Protein AF-H3DQY7-F1 (afdb_monomer_lite)

Secondary structure (DSSP, 8-state):
--SHHHHHTS---TT-TTTSB---TTSPBPHHHHTT----TT--SB-HHHHB--THHHHHHHHGGGHHHHT--TT--HHHHHHHHHHHHHHHHGGGTTTS-HHHHHHHHHHHHHHHTTPPSS-----SPPS--PPPGGGGG--------------------------

Structure (mmCIF, N/CA/C/O backbone):
data_AF-H3DQY7-F1
#
_entry.id   AF-H3DQY7-F1
#
loop_
_atom_site.group_PDB
_atom_site.id
_atom_site.type_symbol
_atom_site.label_atom_id
_atom_site.label_alt_id
_atom_site.label_comp_id
_atom_site.label_asym_id
_atom_site.label_entity_id
_atom_site.label_seq_id
_atom_site.pdbx_PDB_ins_code
_atom_site.Cartn_x
_atom_site.Cartn_y
_atom_site.Cartn_z
_atom_site.occupancy
_atom_site.B_iso_or_equiv
_atom_site.auth_seq_id
_atom_site.auth_comp_id
_atom_site.auth_asym_id
_atom_site.auth_atom_id
_atom_site.pdbx_PDB_model_num
ATOM 1 N N . ARG A 1 1 ? -8.065 -6.865 2.038 1.00 87.88 1 ARG A N 1
ATOM 2 C CA . ARG A 1 1 ? -7.042 -6.928 3.115 1.00 87.88 1 ARG A CA 1
ATOM 3 C C . ARG A 1 1 ? -7.453 -6.410 4.507 1.00 87.88 1 ARG A C 1
ATOM 5 O O . ARG A 1 1 ? -6.813 -6.807 5.466 1.00 87.88 1 ARG A O 1
ATOM 12 N N . PHE A 1 2 ? -8.460 -5.533 4.658 1.00 88.94 2 PHE A N 1
ATOM 13 C CA . PHE A 1 2 ? -8.821 -4.960 5.977 1.00 88.94 2 PHE A CA 1
ATOM 14 C C . PHE A 1 2 ? -9.804 -5.805 6.806 1.00 88.94 2 PHE A C 1
ATOM 16 O O . PHE A 1 2 ? -9.977 -5.539 7.993 1.00 88.94 2 PHE A O 1
ATOM 23 N N . SER A 1 3 ? -10.440 -6.819 6.208 1.00 88.44 3 SER A N 1
ATOM 24 C CA . SER A 1 3 ? -11.226 -7.801 6.963 1.00 88.44 3 SER A CA 1
ATOM 25 C C . SER A 1 3 ? -10.305 -8.652 7.849 1.00 88.44 3 SER A C 1
ATOM 27 O O . SER A 1 3 ? -9.246 -9.074 7.372 1.00 88.44 3 SER A O 1
ATOM 29 N N . PRO A 1 4 ? -10.707 -8.975 9.093 1.00 86.25 4 PRO A N 1
ATOM 30 C CA . PRO A 1 4 ? -9.968 -9.897 9.955 1.00 86.25 4 PRO A CA 1
ATOM 31 C C . PRO A 1 4 ? -9.655 -11.243 9.283 1.00 86.25 4 PRO A C 1
ATOM 33 O O . PRO A 1 4 ? -8.537 -11.747 9.413 1.00 86.25 4 PRO A O 1
ATOM 36 N N . TYR A 1 5 ? -10.592 -11.776 8.489 1.00 89.31 5 TYR A N 1
ATOM 37 C CA . TYR A 1 5 ? -10.445 -13.072 7.819 1.00 89.31 5 TYR A CA 1
ATOM 38 C C . TYR A 1 5 ? -9.330 -13.115 6.781 1.00 89.31 5 TYR A C 1
ATOM 40 O O . TYR A 1 5 ? -8.768 -14.183 6.563 1.00 89.31 5 TYR A O 1
ATOM 48 N N . TYR A 1 6 ? -8.943 -11.969 6.215 1.00 88.88 6 TYR A N 1
ATOM 49 C CA . TYR A 1 6 ? -7.810 -11.901 5.293 1.00 88.88 6 TYR A CA 1
ATOM 50 C C . TYR A 1 6 ? -6.532 -12.474 5.924 1.00 88.88 6 TYR A C 1
ATOM 52 O O . TYR A 1 6 ? -5.782 -13.188 5.270 1.00 88.88 6 TYR A O 1
ATOM 60 N N . ARG A 1 7 ? -6.305 -12.209 7.216 1.00 89.81 7 ARG A N 1
ATOM 61 C CA . ARG A 1 7 ? -5.137 -12.733 7.936 1.00 89.81 7 ARG A CA 1
ATOM 62 C C . ARG A 1 7 ? -5.432 -14.019 8.689 1.00 89.81 7 ARG A C 1
ATOM 64 O O . ARG A 1 7 ? -4.570 -14.880 8.751 1.00 89.81 7 ARG A O 1
ATOM 71 N N . THR A 1 8 ? -6.602 -14.134 9.317 1.00 88.31 8 THR A N 1
ATOM 72 C CA . THR A 1 8 ? -6.867 -15.256 10.233 1.00 88.31 8 THR A CA 1
ATOM 73 C C . THR A 1 8 ? -7.348 -16.507 9.511 1.00 88.31 8 THR A C 1
ATOM 75 O O . THR A 1 8 ? -6.878 -17.597 9.820 1.00 88.31 8 THR A O 1
ATOM 78 N N . LYS A 1 9 ? -8.256 -16.359 8.541 1.00 89.44 9 LYS A N 1
ATOM 79 C CA . LYS A 1 9 ? -8.825 -17.479 7.784 1.00 89.44 9 LYS A CA 1
ATOM 80 C C . LYS A 1 9 ? -7.949 -17.829 6.586 1.00 89.44 9 LYS A C 1
ATOM 82 O O . LYS A 1 9 ? -7.516 -18.967 6.458 1.00 89.44 9 LYS A O 1
ATOM 87 N N . GLU A 1 10 ? -7.636 -16.829 5.767 1.00 89.56 10 GLU A N 1
ATOM 88 C CA . GLU A 1 10 ? -6.889 -17.015 4.515 1.00 89.56 10 GLU A CA 1
ATOM 89 C C . GLU A 1 10 ? -5.364 -17.028 4.722 1.00 89.56 10 GLU A C 1
ATOM 91 O O . GLU A 1 10 ? -4.617 -17.330 3.797 1.00 89.56 10 GLU A O 1
ATOM 96 N N . LYS A 1 11 ? -4.880 -16.695 5.931 1.00 89.94 11 LYS A N 1
ATOM 97 C CA . LYS A 1 11 ? -3.445 -16.646 6.282 1.00 89.94 11 LYS A CA 1
ATOM 98 C C . LYS A 1 11 ? -2.611 -15.755 5.347 1.00 89.94 11 LYS A C 1
ATOM 100 O O . LYS A 1 11 ? -1.412 -15.966 5.183 1.00 89.94 11 LYS A O 1
ATOM 105 N N . LEU A 1 12 ? -3.229 -14.730 4.751 1.00 90.19 12 LEU A N 1
ATOM 106 C CA . LEU A 1 12 ? -2.563 -13.833 3.810 1.00 90.19 12 LEU A CA 1
ATOM 107 C C . LEU A 1 12 ? -1.811 -12.714 4.534 1.00 90.19 12 LEU A C 1
ATOM 109 O O . LEU A 1 12 ? -2.284 -12.132 5.515 1.00 90.19 12 LEU A O 1
ATOM 113 N N . SER A 1 13 ? -0.648 -12.354 3.990 1.00 89.88 13 SER A N 1
ATOM 114 C CA . SER A 1 13 ? 0.152 -11.239 4.496 1.00 89.88 13 SER A CA 1
ATOM 115 C C . SER A 1 13 ? -0.413 -9.885 4.056 1.00 89.88 13 SER A C 1
ATOM 117 O O . SER A 1 13 ? -0.834 -9.696 2.908 1.00 89.88 13 SER A O 1
ATOM 119 N N . LEU A 1 14 ? -0.366 -8.897 4.958 1.00 89.69 14 LEU A N 1
ATOM 120 C CA . LEU A 1 14 ? -0.656 -7.492 4.633 1.00 89.69 14 LEU A CA 1
ATOM 121 C C . LEU A 1 14 ? 0.398 -6.880 3.704 1.00 89.69 14 LEU A C 1
ATOM 123 O O . LEU A 1 14 ? 0.129 -5.866 3.065 1.00 89.69 14 LEU A O 1
ATOM 127 N N . ARG A 1 15 ? 1.568 -7.513 3.593 1.00 88.75 15 ARG A N 1
ATOM 128 C CA . ARG A 1 15 ? 2.649 -7.136 2.676 1.00 88.75 15 ARG A CA 1
ATOM 129 C C . ARG A 1 15 ? 2.498 -7.736 1.283 1.00 88.75 15 ARG A C 1
ATOM 131 O O . ARG A 1 15 ? 3.344 -7.490 0.436 1.00 88.75 15 ARG A O 1
ATOM 138 N N . SER A 1 16 ? 1.461 -8.542 1.051 1.00 86.50 16 SER A N 1
ATOM 139 C CA . SER A 1 16 ? 1.247 -9.178 -0.246 1.00 86.50 16 SER A CA 1
ATOM 140 C C . SER A 1 16 ? 1.216 -8.136 -1.366 1.00 86.50 16 SER A C 1
ATOM 142 O O . SER A 1 16 ? 0.442 -7.172 -1.316 1.00 86.50 16 SER A O 1
ATOM 144 N N . VAL A 1 17 ? 2.016 -8.391 -2.402 1.00 83.81 17 VAL A N 1
ATOM 145 C CA . VAL A 1 17 ? 2.095 -7.577 -3.620 1.00 83.81 17 VAL A CA 1
ATOM 146 C C . VAL A 1 17 ? 0.751 -7.463 -4.340 1.00 83.81 17 VAL A C 1
ATOM 148 O O . VAL A 1 17 ? 0.549 -6.518 -5.088 1.00 83.81 17 VAL A O 1
ATOM 151 N N . SER A 1 18 ? -0.222 -8.339 -4.069 1.00 83.38 18 SER A N 1
ATOM 152 C CA . SER A 1 18 ? -1.573 -8.217 -4.634 1.00 83.38 18 SER A CA 1
ATOM 153 C C . SER A 1 18 ? -2.307 -6.952 -4.172 1.00 83.38 18 SER A C 1
ATOM 155 O O . SER A 1 18 ? -3.185 -6.463 -4.874 1.00 83.38 18 SER A O 1
ATOM 157 N N . HIS A 1 19 ? -1.972 -6.413 -2.994 1.00 81.75 19 HIS A N 1
ATOM 158 C CA . HIS A 1 19 ? -2.632 -5.221 -2.445 1.00 81.75 19 HIS A CA 1
ATOM 159 C C . HIS A 1 19 ? -1.670 -4.071 -2.134 1.00 81.75 19 HIS A C 1
ATOM 161 O O . HIS A 1 19 ? -2.081 -2.906 -2.182 1.00 81.75 19 HIS A O 1
ATOM 167 N N . SER A 1 20 ? -0.433 -4.414 -1.782 1.00 85.44 20 SER A N 1
ATOM 168 C CA . SER A 1 20 ? 0.608 -3.505 -1.312 1.00 85.44 20 SER A CA 1
ATOM 169 C C . SER A 1 20 ? 1.697 -3.420 -2.378 1.00 85.44 20 SER A C 1
ATOM 171 O O . SER A 1 20 ? 2.763 -4.022 -2.252 1.00 85.44 20 SER A O 1
ATOM 173 N N . ASN A 1 21 ? 1.380 -2.716 -3.462 1.00 88.19 21 ASN A N 1
ATOM 174 C CA . ASN A 1 21 ? 2.283 -2.468 -4.576 1.00 88.19 21 ASN A CA 1
ATOM 175 C C . ASN A 1 21 ? 2.160 -1.021 -5.074 1.00 88.19 21 ASN A C 1
ATOM 177 O O . ASN A 1 21 ? 1.150 -0.354 -4.835 1.00 88.19 21 ASN A O 1
ATOM 181 N N . THR A 1 22 ? 3.184 -0.578 -5.791 1.00 88.38 22 THR A N 1
ATOM 182 C CA . THR A 1 22 ? 3.249 0.707 -6.500 1.00 88.38 22 THR A CA 1
ATOM 183 C C . THR A 1 22 ? 3.225 0.508 -8.020 1.00 88.38 22 THR A C 1
ATOM 185 O O . THR A 1 22 ? 3.797 1.310 -8.752 1.00 88.38 22 THR A O 1
ATOM 188 N N . VAL A 1 23 ? 2.582 -0.569 -8.501 1.00 88.81 23 VAL A N 1
ATOM 189 C CA . VAL A 1 23 ? 2.475 -0.873 -9.936 1.00 88.81 23 VAL A CA 1
ATOM 190 C C . VAL A 1 23 ? 1.750 0.261 -10.646 1.00 88.81 23 VAL A C 1
ATOM 192 O O . VAL A 1 23 ? 0.615 0.610 -10.306 1.00 88.81 23 VAL A O 1
ATOM 195 N N . ASP A 1 24 ? 2.410 0.791 -11.665 1.00 87.31 24 ASP A N 1
ATOM 196 C CA . ASP A 1 24 ? 1.849 1.736 -12.607 1.00 87.31 24 ASP A CA 1
ATOM 197 C C . ASP A 1 24 ? 1.186 0.980 -13.764 1.00 87.31 24 ASP A C 1
ATOM 199 O O . ASP A 1 24 ? 1.872 0.250 -14.487 1.00 87.31 24 ASP A O 1
ATOM 203 N N . PRO A 1 25 ? -0.139 1.118 -13.952 1.00 87.12 25 PRO A N 1
ATOM 204 C CA . PRO A 1 25 ? -0.837 0.468 -15.054 1.00 87.12 25 PRO A CA 1
ATOM 205 C C . PRO A 1 25 ? -0.453 1.033 -16.428 1.00 87.12 25 PRO A C 1
ATOM 207 O O . PRO A 1 25 ? -0.694 0.368 -17.430 1.00 87.12 25 PRO A O 1
ATOM 210 N N . MET A 1 26 ? 0.136 2.231 -16.487 1.00 88.00 26 MET A N 1
ATOM 211 C CA . MET A 1 26 ? 0.536 2.879 -17.738 1.00 88.00 26 MET A CA 1
ATOM 212 C C . MET A 1 26 ? 1.946 2.485 -18.185 1.00 88.00 26 MET A C 1
ATOM 214 O O . MET A 1 26 ? 2.362 2.834 -19.288 1.00 88.00 26 MET A O 1
ATOM 218 N N . LYS A 1 27 ? 2.689 1.742 -17.355 1.00 88.44 27 LYS A N 1
ATOM 219 C CA . LYS A 1 27 ? 4.075 1.356 -17.618 1.00 88.44 27 LYS A CA 1
ATOM 220 C C . LYS A 1 27 ? 4.198 -0.159 -17.766 1.00 88.44 27 LYS A C 1
ATOM 222 O O . LYS A 1 27 ? 3.811 -0.917 -16.879 1.00 88.44 27 LYS A O 1
ATOM 227 N N . CYS A 1 28 ? 4.788 -0.617 -18.871 1.00 92.19 28 CYS A N 1
ATOM 228 C CA . CYS A 1 28 ? 5.028 -2.047 -19.069 1.00 92.19 28 CYS A CA 1
ATOM 229 C C . CYS A 1 28 ? 6.155 -2.559 -18.160 1.00 92.19 28 CYS A C 1
ATOM 231 O O . CYS A 1 28 ? 7.111 -1.839 -17.849 1.00 92.19 28 CYS A O 1
ATOM 233 N N . PHE A 1 29 ? 6.061 -3.832 -17.777 1.00 93.06 29 PHE A N 1
ATOM 234 C CA . PHE A 1 29 ? 7.123 -4.513 -17.045 1.00 93.06 29 PHE A CA 1
ATOM 235 C C . PHE A 1 29 ? 8.321 -4.829 -17.941 1.00 93.06 29 PHE A C 1
ATOM 237 O O . PHE A 1 29 ? 8.164 -5.199 -19.105 1.00 93.06 29 PHE A O 1
ATOM 244 N N . CYS A 1 30 ? 9.524 -4.736 -17.376 1.00 94.69 30 CYS A N 1
ATOM 245 C CA . CYS A 1 30 ? 10.738 -5.184 -18.041 1.00 94.69 30 CYS A CA 1
ATOM 246 C C . CYS A 1 30 ? 10.699 -6.704 -18.191 1.00 94.69 30 CYS A C 1
ATOM 248 O O . CYS A 1 30 ? 10.718 -7.434 -17.200 1.00 94.69 30 CYS A O 1
ATOM 250 N N . ARG A 1 31 ? 10.712 -7.201 -19.429 1.00 95.44 31 ARG A N 1
ATOM 251 C CA . ARG A 1 31 ? 10.746 -8.646 -19.696 1.00 95.44 31 ARG A CA 1
ATOM 252 C C . ARG A 1 31 ? 11.936 -9.341 -19.027 1.00 95.44 31 ARG A C 1
ATOM 254 O O . ARG A 1 31 ? 11.782 -10.463 -18.563 1.00 95.44 31 ARG A O 1
ATOM 261 N N . PHE A 1 32 ? 13.097 -8.687 -18.986 1.00 95.38 32 PHE A N 1
ATOM 262 C CA . PHE A 1 32 ? 14.308 -9.256 -18.395 1.00 95.38 32 PHE A CA 1
ATOM 263 C C . PHE A 1 32 ? 14.258 -9.281 -16.865 1.00 95.38 32 PHE A C 1
ATOM 265 O O . PHE A 1 32 ? 14.812 -10.187 -16.256 1.00 95.38 32 PHE A O 1
ATOM 272 N N . ASP A 1 33 ? 13.578 -8.327 -16.227 1.00 93.69 33 ASP A N 1
ATOM 273 C CA . ASP A 1 33 ? 13.382 -8.350 -14.771 1.00 93.69 33 ASP A CA 1
ATOM 274 C C . ASP A 1 33 ? 12.438 -9.481 -14.365 1.00 93.69 33 ASP A C 1
ATOM 276 O O . ASP A 1 33 ? 12.713 -10.204 -13.413 1.00 93.69 33 ASP A O 1
ATOM 280 N N . LEU A 1 34 ? 11.387 -9.720 -15.158 1.00 91.38 34 LEU A N 1
ATOM 281 C CA . LEU A 1 34 ? 10.477 -10.847 -14.940 1.00 91.38 34 LEU A CA 1
ATOM 282 C C . LEU A 1 34 ? 11.191 -12.207 -14.995 1.00 91.38 34 LEU A C 1
ATOM 284 O O . LEU A 1 34 ? 10.735 -13.157 -14.363 1.00 91.38 34 LEU A O 1
ATOM 288 N N . THR A 1 35 ? 12.306 -12.304 -15.725 1.00 93.81 35 THR A N 1
ATOM 289 C CA . THR A 1 35 ? 13.159 -13.502 -15.781 1.00 93.81 35 THR A CA 1
ATOM 290 C C . THR A 1 35 ? 14.369 -13.444 -14.844 1.00 93.81 35 THR A C 1
ATOM 292 O O . THR A 1 35 ? 15.136 -14.401 -14.804 1.00 93.81 35 THR A O 1
ATOM 295 N N . GLY A 1 36 ? 14.558 -12.354 -14.091 1.00 91.38 36 GLY A N 1
ATOM 296 C CA . GLY A 1 36 ? 15.680 -12.175 -13.163 1.00 91.38 36 GLY A CA 1
ATOM 297 C C . GLY A 1 36 ? 17.033 -11.906 -13.831 1.00 91.38 36 GLY A C 1
ATOM 298 O O . GLY A 1 36 ? 18.070 -12.178 -13.237 1.00 91.38 36 GLY A O 1
ATOM 299 N N . THR A 1 37 ? 17.039 -11.401 -15.065 1.00 95.69 37 THR A N 1
ATOM 300 C CA . THR A 1 37 ? 18.247 -11.181 -15.882 1.00 95.69 37 THR A CA 1
ATOM 301 C C . THR A 1 37 ? 18.486 -9.710 -16.236 1.00 95.69 37 THR A C 1
ATOM 303 O O . THR A 1 37 ? 19.359 -9.414 -17.050 1.00 95.69 37 THR A O 1
ATOM 306 N N . CYS A 1 38 ? 17.693 -8.781 -15.695 1.00 94.56 38 CYS A N 1
ATOM 307 C CA . CYS A 1 38 ? 17.899 -7.350 -15.908 1.00 94.56 38 CYS A CA 1
ATOM 308 C C . CYS A 1 38 ? 19.028 -6.826 -15.008 1.00 94.56 38 CYS A C 1
ATOM 310 O O . CYS A 1 38 ? 18.908 -6.868 -13.783 1.00 94.56 38 CYS A O 1
ATOM 312 N N . ASN A 1 39 ? 20.079 -6.288 -15.630 1.00 93.06 39 ASN A N 1
ATOM 313 C CA . ASN A 1 39 ? 21.239 -5.688 -14.958 1.00 93.06 39 ASN A CA 1
ATOM 314 C C . ASN A 1 39 ? 21.413 -4.200 -15.316 1.00 93.06 39 ASN A C 1
ATOM 316 O O . ASN A 1 39 ? 22.492 -3.649 -15.137 1.00 93.06 39 ASN A O 1
ATOM 320 N N . ASP A 1 40 ? 20.380 -3.585 -15.892 1.00 91.81 40 ASP A N 1
ATOM 321 C CA . ASP A 1 40 ? 20.376 -2.169 -16.249 1.00 91.81 40 ASP A CA 1
ATOM 322 C C . ASP A 1 40 ? 19.793 -1.361 -15.084 1.00 91.81 40 ASP 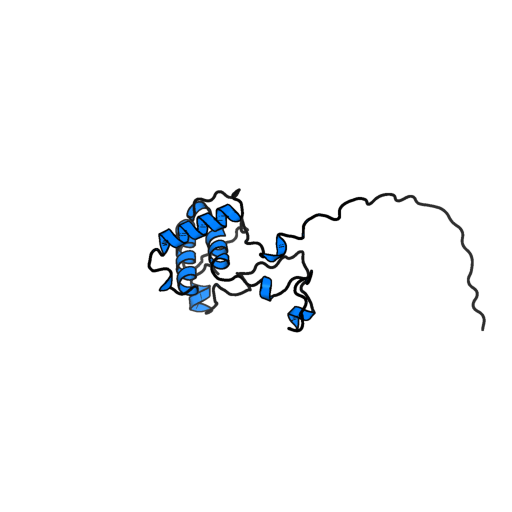A C 1
ATOM 324 O O . ASP A 1 40 ? 18.613 -1.512 -14.740 1.00 91.81 40 ASP A O 1
ATOM 328 N N . ASP A 1 41 ? 20.635 -0.540 -14.460 1.00 86.69 41 ASP A N 1
ATOM 329 C CA . ASP A 1 41 ? 20.246 0.328 -13.346 1.00 86.69 41 ASP A CA 1
ATOM 330 C C . ASP A 1 41 ? 19.375 1.504 -13.816 1.00 86.69 41 ASP A C 1
ATOM 332 O O . ASP A 1 41 ? 18.509 1.960 -13.068 1.00 86.69 41 ASP A O 1
ATOM 336 N N . ASP A 1 42 ? 19.514 1.914 -15.081 1.00 89.88 42 ASP A N 1
ATOM 337 C CA . ASP A 1 42 ? 18.745 2.993 -15.709 1.00 89.88 42 ASP A CA 1
ATOM 338 C C . ASP A 1 42 ? 17.588 2.449 -16.567 1.00 89.88 42 ASP A C 1
ATOM 340 O O . ASP A 1 42 ? 17.071 3.121 -17.473 1.00 89.88 42 ASP A O 1
ATOM 344 N N . CYS A 1 43 ? 17.143 1.217 -16.282 1.00 90.00 43 CYS A N 1
ATOM 345 C CA . CYS A 1 43 ? 16.103 0.570 -17.065 1.00 90.00 43 CYS A CA 1
ATOM 346 C C . CYS A 1 43 ? 14.812 1.395 -17.051 1.00 90.00 43 CYS A C 1
ATOM 348 O O . CYS A 1 43 ? 14.157 1.605 -16.027 1.00 90.00 43 CYS A O 1
ATOM 350 N N . ARG A 1 44 ? 14.382 1.811 -18.243 1.00 90.38 44 ARG A N 1
ATOM 351 C CA . ARG A 1 44 ? 13.174 2.627 -18.406 1.00 90.38 44 ARG A CA 1
ATOM 352 C C . ARG A 1 44 ? 11.886 1.862 -18.146 1.00 90.38 44 ARG A C 1
ATOM 354 O O . ARG A 1 44 ? 10.849 2.502 -18.023 1.00 90.38 44 ARG A O 1
ATOM 361 N N . TRP A 1 45 ? 11.912 0.535 -18.062 1.00 91.94 45 TRP A N 1
ATOM 362 C CA . TRP A 1 45 ? 10.729 -0.299 -17.843 1.00 91.94 45 TRP A CA 1
ATOM 363 C C . TRP A 1 45 ? 10.417 -0.472 -16.351 1.00 91.94 45 TRP A C 1
ATOM 365 O O . TRP A 1 45 ? 11.179 -0.065 -15.482 1.00 91.94 45 TRP A O 1
ATOM 375 N N . GLN A 1 46 ? 9.235 -0.990 -16.021 1.00 92.00 46 GLN A N 1
ATOM 376 C CA . GLN A 1 46 ? 8.857 -1.238 -14.630 1.00 92.00 46 GLN A CA 1
ATOM 377 C C . GLN A 1 46 ? 9.460 -2.557 -14.130 1.00 92.00 46 GLN A C 1
ATOM 379 O O . GLN A 1 46 ? 9.307 -3.586 -14.787 1.00 92.00 46 GLN A O 1
ATOM 384 N N . HIS A 1 47 ? 10.096 -2.549 -12.960 1.00 91.56 47 HIS A N 1
ATOM 385 C CA . HIS A 1 47 ? 10.595 -3.761 -12.312 1.00 91.56 47 HIS A CA 1
ATOM 386 C C . HIS A 1 47 ? 9.709 -4.182 -11.141 1.00 91.56 47 HIS A C 1
ATOM 388 O O . HIS A 1 47 ? 9.258 -3.356 -10.348 1.00 91.56 47 HIS A O 1
ATOM 394 N N . MET A 1 48 ? 9.508 -5.487 -10.978 1.00 87.62 48 MET A N 1
ATOM 395 C CA . MET A 1 48 ? 8.757 -6.064 -9.859 1.00 87.62 48 MET A CA 1
ATOM 396 C C . MET A 1 48 ? 9.400 -5.735 -8.505 1.00 87.62 48 MET A C 1
ATOM 398 O O . MET A 1 48 ? 8.690 -5.510 -7.517 1.00 87.62 48 MET A O 1
ATOM 402 N N . ARG A 1 49 ? 10.738 -5.663 -8.467 1.00 84.19 49 ARG A N 1
ATOM 403 C CA . ARG A 1 49 ? 11.507 -5.299 -7.267 1.00 84.19 49 ARG A CA 1
ATOM 404 C C . ARG A 1 49 ? 11.201 -3.874 -6.786 1.00 84.19 49 ARG A C 1
ATOM 406 O O . ARG A 1 49 ? 11.068 -3.661 -5.585 1.00 84.19 49 ARG A O 1
ATOM 413 N N . ASP A 1 50 ? 10.945 -2.958 -7.718 1.00 84.38 50 ASP A N 1
ATOM 414 C CA . ASP A 1 50 ? 10.668 -1.539 -7.442 1.00 84.38 50 ASP A CA 1
ATOM 415 C C . ASP A 1 50 ? 9.177 -1.262 -7.184 1.00 84.38 50 ASP A C 1
ATOM 417 O O . ASP A 1 50 ? 8.800 -0.201 -6.674 1.00 84.38 50 ASP A O 1
ATOM 421 N N . CYS A 1 51 ? 8.313 -2.224 -7.526 1.00 84.19 51 CYS A N 1
ATOM 422 C CA . CYS A 1 51 ? 6.876 -2.169 -7.265 1.00 84.19 51 CYS A CA 1
ATOM 423 C C . CYS A 1 51 ? 6.484 -2.707 -5.884 1.00 84.19 51 CYS A C 1
ATOM 425 O O . CYS A 1 51 ? 5.339 -2.534 -5.455 1.00 84.19 51 CYS A O 1
ATOM 427 N N . THR A 1 52 ? 7.388 -3.405 -5.195 1.00 82.69 52 THR A N 1
ATOM 428 C CA . THR A 1 52 ? 7.086 -4.041 -3.911 1.00 82.69 52 THR A CA 1
ATOM 429 C C . THR A 1 52 ? 7.210 -3.035 -2.774 1.00 82.69 52 THR A C 1
ATOM 431 O O . THR A 1 52 ? 8.266 -2.458 -2.534 1.00 82.69 52 THR A O 1
ATOM 434 N N . MET A 1 53 ? 6.128 -2.846 -2.020 1.00 82.88 53 MET A N 1
ATOM 435 C CA . MET A 1 53 ? 6.105 -1.887 -0.918 1.00 82.88 53 MET A CA 1
ATOM 436 C C . MET A 1 53 ? 6.855 -2.396 0.313 1.00 82.88 53 MET A C 1
ATOM 438 O O . MET A 1 53 ? 6.558 -3.477 0.834 1.00 82.88 53 MET A O 1
ATOM 442 N N . MET A 1 54 ? 7.765 -1.581 0.852 1.00 78.75 54 MET A N 1
ATOM 443 C CA . MET A 1 54 ? 8.533 -1.930 2.051 1.00 78.75 54 MET A CA 1
ATOM 444 C C . MET A 1 54 ? 8.377 -0.915 3.186 1.00 78.75 54 MET A C 1
ATOM 446 O O . MET A 1 54 ? 8.238 0.288 2.969 1.00 78.75 54 MET A O 1
ATOM 450 N N . GLY A 1 55 ? 8.410 -1.429 4.422 1.00 83.44 55 GLY A N 1
ATOM 451 C CA . GLY A 1 55 ? 8.477 -0.637 5.653 1.00 83.44 55 GLY A CA 1
ATOM 452 C C . GLY A 1 55 ? 7.434 0.480 5.718 1.00 83.44 55 GLY A C 1
ATOM 453 O O . GLY A 1 55 ? 6.236 0.221 5.811 1.00 83.44 55 GLY A O 1
ATOM 454 N N . ASN A 1 56 ? 7.904 1.724 5.654 1.00 85.50 56 ASN A N 1
ATOM 455 C CA . ASN A 1 56 ? 7.070 2.918 5.775 1.00 85.50 56 ASN A CA 1
ATOM 456 C C . ASN A 1 56 ? 6.056 3.102 4.653 1.00 85.50 56 ASN A C 1
ATOM 458 O O . ASN A 1 56 ? 4.956 3.584 4.919 1.00 85.50 56 ASN A O 1
ATOM 462 N N . GLN A 1 57 ? 6.376 2.691 3.426 1.00 87.81 57 GLN A N 1
ATOM 463 C CA . GLN A 1 57 ? 5.432 2.804 2.317 1.00 87.81 57 GLN A CA 1
ATOM 464 C C . GLN A 1 57 ? 4.171 1.981 2.608 1.00 87.81 57 GLN A C 1
ATOM 466 O O . GLN A 1 57 ? 3.059 2.451 2.380 1.00 87.81 57 GLN A O 1
ATOM 471 N N . LEU A 1 58 ? 4.323 0.779 3.177 1.00 91.06 58 LEU A N 1
ATOM 472 C CA . LEU A 1 58 ? 3.188 -0.055 3.581 1.00 91.06 58 LEU A CA 1
ATOM 473 C C . LEU A 1 58 ? 2.300 0.665 4.604 1.00 91.06 58 LEU A C 1
ATOM 475 O O . LEU A 1 58 ? 1.076 0.598 4.516 1.00 91.06 58 LEU A O 1
ATOM 479 N N . PHE A 1 59 ? 2.906 1.347 5.577 1.00 91.81 59 PHE A N 1
ATOM 480 C CA . PHE A 1 59 ? 2.161 2.078 6.601 1.00 91.81 59 PHE A CA 1
ATOM 481 C C . PHE A 1 59 ? 1.395 3.256 6.004 1.00 91.81 59 PHE A C 1
ATOM 483 O O . PHE A 1 59 ? 0.211 3.405 6.300 1.00 91.81 59 PHE A O 1
ATOM 490 N N . GLN A 1 60 ? 2.027 4.023 5.110 1.00 91.06 60 GLN A N 1
ATOM 491 C CA . GLN A 1 60 ? 1.364 5.095 4.363 1.00 91.06 60 GLN A CA 1
ATOM 492 C C . GLN A 1 60 ? 0.181 4.552 3.559 1.00 91.06 60 GLN A C 1
ATOM 494 O O . GLN A 1 60 ? -0.913 5.105 3.604 1.00 91.06 60 GLN A O 1
ATOM 499 N N . ASP A 1 61 ? 0.357 3.424 2.871 1.00 90.19 61 ASP A N 1
ATOM 500 C CA . ASP A 1 61 ? -0.713 2.818 2.087 1.00 90.19 61 ASP A CA 1
ATOM 501 C C . ASP A 1 61 ? -1.863 2.282 2.946 1.00 90.19 61 ASP A C 1
ATOM 503 O O . ASP A 1 61 ? -3.025 2.437 2.576 1.00 90.19 61 ASP A O 1
ATOM 507 N N . ILE A 1 62 ? -1.598 1.710 4.120 1.00 91.69 62 ILE A N 1
ATOM 508 C CA . ILE A 1 62 ? -2.671 1.330 5.051 1.00 91.69 62 ILE A CA 1
ATOM 509 C C . ILE A 1 62 ? -3.411 2.579 5.552 1.00 91.69 62 ILE A C 1
ATOM 511 O O . ILE A 1 62 ? -4.642 2.608 5.528 1.00 91.69 62 ILE A O 1
ATOM 515 N N . LEU A 1 63 ? -2.678 3.616 5.962 1.00 91.56 63 LEU A N 1
ATOM 516 C CA . LEU A 1 63 ? -3.239 4.854 6.508 1.00 91.56 63 LEU A CA 1
ATOM 517 C C . LEU A 1 63 ? -3.960 5.707 5.456 1.00 91.56 63 LEU A C 1
ATOM 519 O O . LEU A 1 63 ? -4.890 6.431 5.806 1.00 91.56 63 LEU A O 1
ATOM 523 N N . SER A 1 64 ? -3.634 5.551 4.170 1.00 88.62 64 SER A N 1
ATOM 524 C CA . SER A 1 64 ? -4.299 6.241 3.052 1.00 88.62 64 SER A CA 1
ATOM 525 C C . SER A 1 64 ? -5.813 6.003 2.986 1.00 88.62 64 SER A C 1
ATOM 527 O O . SER A 1 64 ? -6.562 6.823 2.456 1.00 88.62 64 SER A O 1
ATOM 529 N N . TYR A 1 65 ? -6.295 4.905 3.578 1.00 88.44 65 TYR A N 1
ATOM 530 C CA . TYR 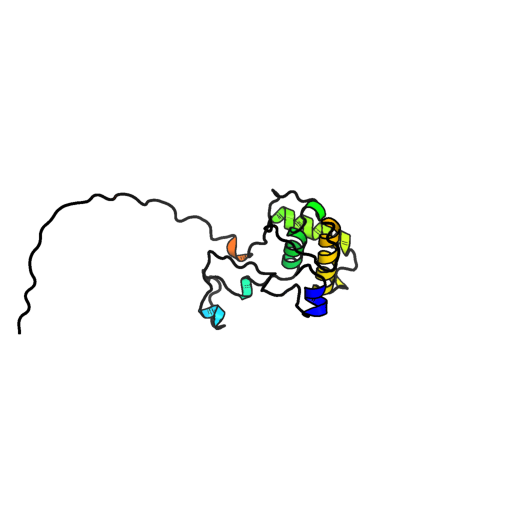A 1 65 ? -7.723 4.594 3.673 1.00 88.44 65 TYR A CA 1
ATOM 531 C C . TYR A 1 65 ? -8.452 5.500 4.681 1.00 88.44 65 TYR A C 1
ATOM 533 O O . TYR A 1 65 ? -9.681 5.594 4.646 1.00 88.44 65 TYR A O 1
ATOM 541 N N . SER A 1 66 ? -7.721 6.195 5.560 1.00 89.25 66 SER A N 1
ATOM 542 C CA . SER A 1 66 ? -8.246 7.225 6.458 1.00 89.25 66 SER A CA 1
ATOM 543 C C . SER A 1 66 ? -7.214 8.333 6.720 1.00 89.25 66 SER A C 1
ATOM 545 O O . SER A 1 66 ? -6.670 8.435 7.814 1.00 89.25 66 SER A O 1
ATOM 547 N N . LEU A 1 67 ? -6.983 9.215 5.740 1.00 89.00 67 LEU A N 1
ATOM 548 C CA . LEU A 1 67 ? -6.125 10.404 5.912 1.00 89.00 67 LEU A CA 1
ATOM 549 C C . LEU A 1 67 ? -6.501 11.308 7.110 1.00 89.00 67 LEU A C 1
ATOM 551 O O . LEU A 1 67 ? -5.590 11.785 7.792 1.00 89.00 67 LEU A O 1
ATOM 555 N N . PRO A 1 68 ? -7.791 11.476 7.477 1.00 89.75 68 PRO A N 1
ATOM 556 C CA . PRO A 1 68 ? -8.148 12.223 8.683 1.00 89.75 68 PRO A CA 1
ATOM 557 C C . PRO A 1 68 ? -7.541 11.649 9.973 1.00 89.75 68 PRO A C 1
ATOM 559 O O . PRO A 1 68 ? -7.311 12.396 10.919 1.00 89.75 68 PRO A O 1
ATOM 562 N N . LEU A 1 69 ? -7.234 10.344 10.019 1.00 90.31 69 LEU A N 1
ATOM 563 C CA . LEU A 1 69 ? -6.610 9.696 11.181 1.00 90.31 69 LEU A CA 1
ATOM 564 C C . LEU A 1 69 ? -5.202 10.236 11.468 1.00 90.31 69 LEU A C 1
ATOM 566 O O . LEU A 1 69 ? -4.785 10.282 12.625 1.00 90.31 69 LEU A O 1
ATOM 570 N N . ILE A 1 70 ? -4.484 10.643 10.419 1.00 91.06 70 ILE A N 1
ATOM 571 C CA . ILE A 1 70 ? -3.139 11.223 10.509 1.00 91.06 70 ILE A CA 1
ATOM 572 C C . ILE A 1 70 ? -3.150 12.756 10.433 1.00 91.06 70 ILE A C 1
ATOM 574 O O . ILE A 1 70 ? -2.093 13.376 10.496 1.00 91.06 70 ILE A O 1
ATOM 578 N N . GLY A 1 71 ? -4.335 13.371 10.349 1.00 87.31 71 GLY A N 1
ATOM 579 C CA . GLY A 1 71 ? -4.497 14.822 10.264 1.00 87.31 71 GLY A CA 1
ATOM 580 C C . GLY A 1 71 ? -4.202 15.411 8.883 1.00 87.31 71 GLY A C 1
ATOM 581 O O . GLY A 1 71 ? -3.979 16.614 8.790 1.00 87.31 71 GLY A O 1
ATOM 582 N N . CYS A 1 72 ? -4.202 14.594 7.825 1.00 88.00 72 CYS A N 1
ATOM 583 C CA . CYS A 1 72 ? -4.007 15.068 6.456 1.00 88.00 72 CYS A CA 1
ATOM 584 C C . CYS A 1 72 ? -5.352 15.274 5.741 1.00 88.00 72 CYS A C 1
ATOM 586 O O . CYS A 1 72 ? -6.185 14.358 5.746 1.00 88.00 72 CYS A O 1
ATOM 588 N N . PRO A 1 73 ? -5.576 16.433 5.094 1.00 83.25 73 PRO A N 1
ATOM 589 C CA . PRO A 1 73 ? -6.620 16.572 4.089 1.00 83.25 73 PRO A CA 1
ATOM 590 C C . PRO A 1 73 ? -6.278 15.781 2.818 1.00 83.25 73 PRO A C 1
ATOM 592 O O . PRO A 1 73 ? -5.156 15.333 2.598 1.00 83.25 73 PRO A O 1
ATOM 595 N N . GLU A 1 74 ? -7.270 15.622 1.947 1.00 76.31 74 GLU A N 1
ATOM 596 C CA . GLU A 1 74 ? -7.134 14.856 0.699 1.00 76.31 74 GLU A CA 1
ATOM 597 C C . GLU A 1 74 ? -6.239 15.547 -0.339 1.00 76.31 74 GLU A C 1
ATOM 599 O O . GLU A 1 74 ? -5.725 14.886 -1.234 1.00 76.31 74 GLU A O 1
ATOM 604 N N . SER A 1 75 ? -6.024 16.856 -0.196 1.00 80.88 75 SER A N 1
ATOM 605 C CA . SER A 1 75 ? -5.155 17.676 -1.046 1.00 80.88 75 SER A CA 1
ATOM 606 C C . SER A 1 75 ? -3.684 17.688 -0.613 1.00 80.88 75 SER A C 1
ATOM 608 O O . SER A 1 75 ? -2.883 18.388 -1.228 1.00 80.88 75 SER A O 1
ATOM 610 N N . SER A 1 76 ? -3.319 16.963 0.450 1.00 84.38 76 SER A N 1
ATOM 611 C CA . SER A 1 76 ? -1.936 16.898 0.930 1.00 84.38 76 SER A CA 1
ATOM 612 C C . SER A 1 76 ? -0.985 16.311 -0.113 1.00 84.38 76 SER A C 1
ATOM 614 O O . SER A 1 76 ? -1.327 15.371 -0.835 1.00 84.38 76 SER A O 1
ATOM 616 N N . SER A 1 77 ? 0.239 16.838 -0.157 1.00 85.94 77 SER A N 1
ATOM 617 C CA . SER A 1 77 ? 1.292 16.297 -1.013 1.00 85.94 77 SER A CA 1
ATOM 618 C C . SER A 1 77 ? 1.803 14.944 -0.490 1.00 85.94 77 SER A C 1
ATOM 620 O O . SER A 1 77 ? 1.544 14.549 0.650 1.00 85.94 77 SER A O 1
ATOM 622 N N . ASN A 1 78 ? 2.559 14.215 -1.320 1.00 84.38 78 ASN A N 1
ATOM 623 C CA . ASN A 1 78 ? 3.190 12.957 -0.896 1.00 84.38 78 ASN A CA 1
ATOM 624 C C . ASN A 1 78 ? 4.134 13.162 0.297 1.00 84.38 78 ASN A C 1
ATOM 626 O O . ASN A 1 78 ? 4.164 12.323 1.195 1.00 84.38 78 ASN A O 1
ATOM 630 N N . GLU A 1 79 ? 4.860 14.282 0.321 1.00 87.06 79 GLU A N 1
ATOM 631 C CA . GLU A 1 79 ? 5.788 14.606 1.404 1.00 87.06 79 GLU A CA 1
ATOM 632 C C . GLU A 1 79 ? 5.034 14.875 2.711 1.00 87.06 79 GLU A C 1
ATOM 634 O O . GLU A 1 79 ? 5.385 14.332 3.758 1.00 87.06 79 GLU A O 1
ATOM 639 N N . ASP A 1 80 ? 3.918 15.606 2.646 1.00 89.00 80 ASP A N 1
ATOM 640 C CA . ASP A 1 80 ? 3.073 15.856 3.819 1.00 89.00 80 ASP A CA 1
ATOM 641 C C . ASP A 1 80 ? 2.535 14.548 4.409 1.00 89.00 80 ASP A C 1
ATOM 643 O O . ASP A 1 80 ? 2.553 14.349 5.625 1.00 89.00 80 ASP A O 1
ATOM 647 N N . ILE A 1 81 ? 2.085 13.626 3.551 1.00 88.88 81 ILE A N 1
ATOM 648 C CA . ILE A 1 81 ? 1.568 12.316 3.967 1.00 88.88 81 ILE A CA 1
ATOM 649 C C . ILE A 1 81 ? 2.686 11.454 4.559 1.00 88.88 81 ILE A C 1
ATOM 651 O O . ILE A 1 81 ? 2.458 10.755 5.553 1.00 88.88 81 ILE A O 1
ATOM 655 N N . HIS A 1 82 ? 3.896 11.517 3.999 1.00 89.31 82 HIS A N 1
ATOM 656 C CA . HIS A 1 82 ? 5.074 10.846 4.540 1.00 89.31 82 HIS A CA 1
ATOM 657 C C . HIS A 1 82 ? 5.400 11.356 5.954 1.00 89.31 82 HIS A C 1
ATOM 659 O O . HIS A 1 82 ? 5.469 10.566 6.902 1.00 89.31 82 HIS A O 1
ATOM 665 N N . VAL A 1 83 ? 5.506 12.677 6.125 1.00 91.31 83 VAL A N 1
ATOM 666 C CA . VAL A 1 83 ? 5.799 13.323 7.414 1.00 91.31 83 VAL A CA 1
ATOM 667 C C . VAL A 1 83 ? 4.699 13.046 8.443 1.00 91.31 83 VAL A C 1
ATOM 669 O O . VAL A 1 83 ? 4.991 12.683 9.588 1.00 91.31 83 VAL A O 1
ATOM 672 N N . ALA A 1 84 ? 3.429 13.164 8.052 1.00 92.38 84 ALA A N 1
ATOM 673 C CA . ALA A 1 84 ? 2.294 12.889 8.927 1.00 92.38 84 ALA A CA 1
ATOM 674 C C . ALA A 1 84 ? 2.236 11.417 9.345 1.00 92.38 84 ALA A C 1
ATOM 676 O O . ALA A 1 84 ? 1.971 11.119 10.513 1.00 92.38 84 ALA A O 1
ATOM 677 N N . THR A 1 85 ? 2.552 10.497 8.430 1.00 92.06 85 THR A N 1
ATOM 678 C CA . THR A 1 85 ? 2.660 9.070 8.742 1.00 92.06 85 THR A CA 1
ATOM 679 C C . THR A 1 85 ? 3.765 8.825 9.758 1.00 92.06 85 THR A C 1
ATOM 681 O O . THR A 1 85 ? 3.504 8.197 10.780 1.00 92.06 85 THR A O 1
ATOM 684 N N . GLU A 1 86 ? 4.969 9.365 9.560 1.00 91.62 86 GLU A N 1
ATOM 685 C CA . GLU A 1 86 ? 6.059 9.207 10.529 1.00 91.62 86 GLU A CA 1
ATOM 686 C C . GLU A 1 86 ? 5.699 9.772 11.903 1.00 91.62 86 GLU A C 1
ATOM 688 O O . GLU A 1 86 ? 5.934 9.128 12.930 1.00 91.62 86 GLU A O 1
ATOM 693 N N . LYS A 1 87 ? 5.073 10.952 11.941 1.00 93.06 87 LYS A N 1
ATOM 694 C CA . LYS A 1 87 ? 4.588 11.562 13.183 1.00 93.06 87 LYS A CA 1
ATOM 695 C C . LYS A 1 87 ? 3.544 10.680 13.869 1.00 93.06 87 LYS A C 1
ATOM 697 O O . LYS A 1 87 ? 3.619 10.475 15.082 1.00 93.06 87 LYS A O 1
ATOM 702 N N . TYR A 1 88 ? 2.597 10.131 13.112 1.00 93.44 88 TYR A N 1
ATOM 703 C CA . TYR A 1 88 ? 1.567 9.237 13.635 1.00 93.44 88 TYR A CA 1
ATOM 704 C C . TYR A 1 88 ? 2.158 7.920 14.148 1.00 93.44 88 TYR A C 1
ATOM 706 O O . TYR A 1 88 ? 1.824 7.484 15.247 1.00 93.44 88 TYR A O 1
ATOM 714 N N . MET A 1 89 ? 3.094 7.324 13.409 1.00 92.00 89 MET A N 1
ATOM 715 C CA . MET A 1 89 ? 3.808 6.111 13.809 1.00 92.00 89 MET A CA 1
ATOM 716 C C . MET A 1 89 ? 4.608 6.336 15.095 1.00 92.00 89 MET A C 1
ATOM 718 O O . MET A 1 89 ? 4.534 5.519 16.010 1.00 92.00 89 MET A O 1
ATOM 722 N N . LYS A 1 90 ? 5.320 7.464 15.211 1.00 90.81 90 LYS A N 1
ATOM 723 C CA . LYS A 1 90 ? 6.022 7.849 16.447 1.00 90.81 90 LYS A CA 1
ATOM 724 C C . LYS A 1 90 ? 5.054 8.047 17.612 1.00 90.81 90 LYS A C 1
ATOM 726 O O . LYS A 1 90 ? 5.351 7.609 18.714 1.00 90.81 90 LYS A O 1
ATOM 731 N N . LYS A 1 91 ? 3.883 8.647 17.384 1.00 91.38 91 LYS A N 1
ATOM 732 C CA . LYS A 1 91 ? 2.853 8.809 18.422 1.00 91.38 91 LYS A CA 1
ATOM 733 C C . LYS A 1 91 ? 2.260 7.470 18.872 1.00 91.38 91 LYS A C 1
ATOM 735 O O . LYS A 1 91 ? 2.004 7.295 20.057 1.00 91.38 91 LYS A O 1
ATOM 740 N N . LEU A 1 92 ? 2.008 6.556 17.936 1.00 90.44 92 LEU A N 1
ATOM 741 C CA . LEU A 1 92 ? 1.335 5.286 18.213 1.00 90.44 92 LEU A CA 1
ATOM 742 C C . LEU A 1 92 ? 2.274 4.241 18.828 1.00 90.44 92 LEU A C 1
ATOM 744 O O . LEU A 1 92 ? 1.849 3.485 19.694 1.00 90.44 92 LEU A O 1
ATOM 748 N N . PHE A 1 93 ? 3.530 4.196 18.378 1.00 88.81 93 PHE A N 1
ATOM 749 C CA . PHE A 1 93 ? 4.502 3.175 18.781 1.00 88.81 93 PHE A CA 1
ATOM 750 C C . PHE A 1 93 ? 5.630 3.711 19.674 1.00 88.81 93 PHE A C 1
ATOM 752 O O . PHE A 1 93 ? 6.314 2.917 20.306 1.00 88.81 93 PHE A O 1
ATOM 759 N N . GLY A 1 94 ? 5.836 5.029 19.763 1.00 82.44 94 GLY A N 1
ATOM 760 C CA . GLY A 1 94 ? 6.788 5.653 20.691 1.00 82.44 94 GLY A CA 1
ATOM 761 C C . GLY A 1 94 ? 8.160 4.970 20.743 1.00 82.44 94 GLY A C 1
ATOM 762 O O . GLY A 1 94 ? 8.741 4.620 19.715 1.00 82.44 94 GLY A O 1
ATOM 763 N N . THR A 1 95 ? 8.647 4.755 21.967 1.00 72.75 95 THR A N 1
ATOM 764 C CA . THR A 1 95 ? 9.916 4.082 22.297 1.00 72.75 95 THR A CA 1
ATOM 765 C C . THR A 1 95 ? 9.910 2.576 21.994 1.00 72.75 95 THR A C 1
ATOM 767 O O . THR A 1 95 ? 10.971 1.966 21.929 1.00 72.75 95 THR A O 1
ATOM 770 N N . SER A 1 96 ? 8.744 1.952 21.775 1.00 68.75 96 SER A N 1
ATOM 771 C CA . SER A 1 96 ? 8.633 0.526 21.424 1.00 68.75 96 SER A CA 1
ATOM 772 C C . SER A 1 96 ? 8.643 0.273 19.911 1.00 68.75 96 SER A C 1
ATOM 774 O O . SER A 1 96 ? 8.438 -0.864 19.473 1.00 68.75 96 SER A O 1
ATOM 776 N N . LYS A 1 97 ? 8.937 1.302 19.092 1.00 69.69 97 LYS A N 1
ATOM 777 C CA . LYS A 1 97 ? 9.049 1.179 17.629 1.00 69.69 97 LYS A CA 1
ATOM 778 C C . LYS A 1 97 ? 9.978 0.028 17.238 1.00 69.69 97 LYS A C 1
ATOM 780 O O . LYS A 1 97 ? 9.613 -0.718 16.339 1.00 69.69 97 LYS A O 1
ATOM 785 N N . ASP A 1 98 ? 11.098 -0.182 17.914 1.00 72.69 98 ASP A N 1
ATOM 786 C CA . ASP A 1 98 ? 12.067 -1.212 17.507 1.00 72.69 98 ASP A CA 1
ATOM 787 C C . ASP A 1 98 ? 11.743 -2.614 18.041 1.00 72.69 98 ASP A C 1
ATOM 789 O O . ASP A 1 98 ? 12.277 -3.604 17.551 1.00 72.69 98 ASP A O 1
ATOM 793 N N . GLN A 1 99 ? 10.802 -2.726 18.984 1.00 77.56 99 GLN A N 1
ATOM 794 C CA . GLN A 1 99 ? 10.372 -4.013 19.540 1.00 77.56 99 GLN A CA 1
ATOM 795 C C . GLN A 1 99 ? 9.295 -4.698 18.688 1.00 77.56 99 GLN A C 1
ATOM 797 O O . GLN A 1 99 ? 9.157 -5.919 18.728 1.00 77.56 99 GLN A O 1
ATOM 802 N N . MET A 1 100 ? 8.524 -3.931 17.909 1.00 84.12 100 MET A N 1
ATOM 803 C CA . MET A 1 100 ? 7.440 -4.469 17.084 1.00 84.12 100 MET A CA 1
ATOM 804 C C . MET A 1 100 ? 7.852 -4.666 15.622 1.00 84.12 100 MET A C 1
ATOM 806 O O . MET A 1 100 ? 8.245 -3.723 14.922 1.00 84.12 100 MET A O 1
ATOM 810 N N . GLY A 1 101 ? 7.643 -5.886 15.124 1.00 88.69 101 GLY A N 1
ATOM 811 C CA . GLY A 1 101 ? 7.836 -6.224 13.715 1.00 88.69 101 GLY A CA 1
ATOM 812 C C . GLY A 1 101 ? 6.883 -5.461 12.785 1.00 88.69 101 GLY A C 1
ATOM 813 O O . GLY A 1 101 ? 5.802 -5.021 13.185 1.00 88.69 101 GLY A O 1
ATOM 814 N N . VAL A 1 102 ? 7.269 -5.323 11.511 1.00 89.44 102 VAL A N 1
ATOM 815 C CA . VAL A 1 102 ? 6.483 -4.604 10.483 1.00 89.44 102 VAL A CA 1
ATOM 816 C C . VAL A 1 102 ? 5.054 -5.141 10.382 1.00 89.44 102 VAL A C 1
ATOM 818 O O . VAL A 1 102 ? 4.107 -4.358 10.327 1.00 89.44 102 VAL A O 1
ATOM 821 N N . ASP A 1 103 ? 4.887 -6.463 10.424 1.00 89.50 103 ASP A N 1
ATOM 822 C CA . ASP A 1 103 ? 3.571 -7.092 10.301 1.00 89.50 103 ASP A CA 1
ATOM 823 C C . ASP A 1 103 ? 2.675 -6.786 11.502 1.00 89.50 103 ASP A C 1
ATOM 825 O O . ASP A 1 103 ? 1.504 -6.460 11.328 1.00 89.50 103 ASP A O 1
ATOM 829 N N . GLN A 1 104 ? 3.222 -6.803 12.721 1.00 90.69 104 GLN A N 1
ATOM 830 C CA . GLN A 1 104 ? 2.471 -6.455 13.930 1.00 90.69 104 GLN A CA 1
ATOM 831 C C . GLN A 1 104 ? 2.003 -4.996 13.893 1.00 90.69 104 GLN A C 1
ATOM 833 O O . GLN A 1 104 ? 0.841 -4.706 14.183 1.00 90.69 104 GLN A O 1
ATOM 838 N N . LYS A 1 105 ? 2.882 -4.079 13.466 1.00 92.62 105 LYS A N 1
ATOM 839 C CA . LYS A 1 105 ? 2.523 -2.669 13.259 1.00 92.62 105 LYS A CA 1
ATOM 840 C C . LYS A 1 105 ? 1.418 -2.529 12.215 1.00 92.62 105 LYS A C 1
ATOM 842 O O . LYS A 1 105 ? 0.423 -1.857 12.469 1.00 92.62 105 LYS A O 1
ATOM 847 N N . ALA A 1 106 ? 1.545 -3.207 11.074 1.00 92.69 106 ALA A N 1
ATOM 848 C CA . ALA A 1 106 ? 0.545 -3.179 10.009 1.00 92.69 106 ALA A CA 1
ATOM 849 C C . ALA A 1 106 ? -0.827 -3.685 10.487 1.00 92.69 106 ALA A C 1
ATOM 851 O O . ALA A 1 106 ? -1.854 -3.094 10.154 1.00 92.69 106 ALA A O 1
ATOM 852 N N . VAL A 1 107 ? 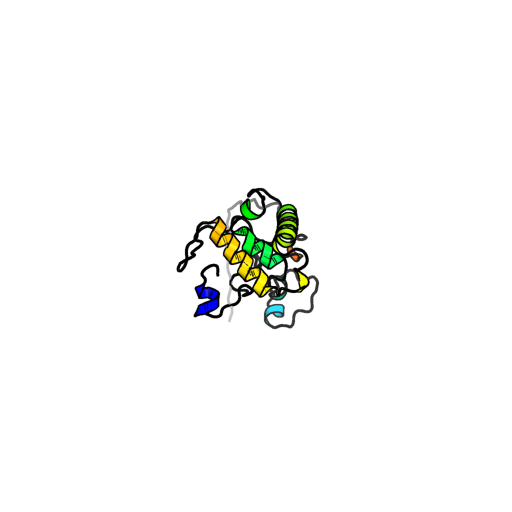-0.854 -4.737 11.311 1.00 92.44 107 VAL A N 1
ATOM 853 C CA . VAL A 1 107 ? -2.086 -5.245 11.928 1.00 92.44 107 VAL A CA 1
ATOM 854 C C . VAL A 1 107 ? -2.751 -4.188 12.807 1.00 92.44 107 VAL A C 1
ATOM 856 O O . VAL A 1 107 ? -3.956 -3.974 12.678 1.00 92.44 107 VAL A O 1
ATOM 859 N N . LEU A 1 108 ? -1.983 -3.506 13.661 1.00 93.06 108 LEU A N 1
ATOM 860 C CA . LEU A 1 108 ? -2.525 -2.459 14.526 1.00 93.06 108 LEU A CA 1
ATOM 861 C C . LEU A 1 108 ? -3.079 -1.284 13.711 1.00 93.06 108 LEU A C 1
ATOM 863 O O . LEU A 1 108 ? -4.168 -0.792 14.003 1.00 93.06 108 LEU A O 1
ATOM 867 N N 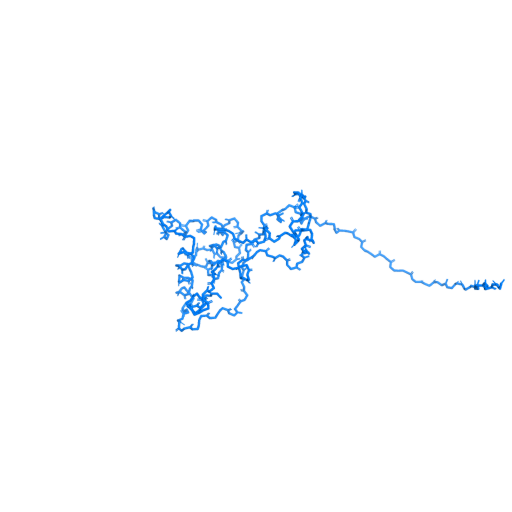. LEU A 1 109 ? -2.368 -0.869 12.660 1.00 93.81 109 LEU A N 1
ATOM 868 C CA . LEU A 1 109 ? -2.828 0.196 11.768 1.00 93.81 109 LEU A CA 1
ATOM 869 C C . LEU A 1 109 ? -4.146 -0.171 11.079 1.00 93.81 109 LEU A C 1
ATOM 871 O O . LEU A 1 109 ? -5.057 0.650 11.045 1.00 93.81 109 LEU A O 1
ATOM 875 N N . VAL A 1 110 ? -4.290 -1.407 10.591 1.00 92.50 110 VAL A N 1
ATOM 876 C CA . VAL A 1 110 ? -5.556 -1.892 10.014 1.00 92.50 110 VAL A CA 1
ATOM 877 C C . VAL A 1 110 ? -6.702 -1.766 11.022 1.00 92.50 110 VAL A C 1
ATOM 879 O O . VAL A 1 110 ? -7.771 -1.278 10.653 1.00 92.50 110 VAL A O 1
ATOM 882 N N . SER A 1 111 ? -6.480 -2.133 12.289 1.00 91.75 111 SER A N 1
ATOM 883 C CA . SER A 1 111 ? -7.483 -1.951 13.347 1.00 91.75 111 SER A CA 1
ATOM 884 C C . SER A 1 111 ? -7.838 -0.477 13.550 1.00 91.75 111 SER A C 1
ATOM 886 O O . SER A 1 111 ? -9.019 -0.142 13.564 1.00 91.75 111 SER A O 1
ATOM 888 N N . LYS A 1 112 ? -6.849 0.427 13.601 1.00 93.38 112 LYS A N 1
ATOM 889 C CA . LYS A 1 112 ? -7.091 1.873 13.759 1.00 93.38 112 LYS A CA 1
ATOM 890 C C . LYS A 1 112 ? -7.850 2.503 12.599 1.00 93.38 112 LYS 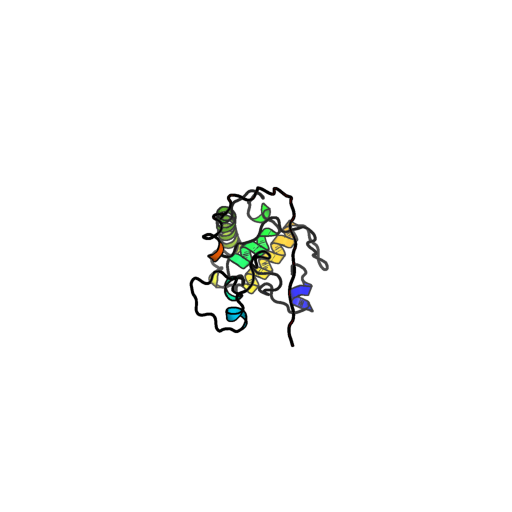A C 1
ATOM 892 O O . LYS A 1 112 ? -8.740 3.323 12.819 1.00 93.38 112 LYS A O 1
ATOM 897 N N . VAL A 1 113 ? -7.553 2.098 11.368 1.00 92.00 113 VAL A N 1
ATOM 898 C CA . VAL A 1 113 ? -8.298 2.561 10.192 1.00 92.00 113 VAL A CA 1
ATOM 899 C C . VAL A 1 113 ? -9.738 2.033 10.234 1.00 92.00 113 VAL A C 1
ATOM 901 O O . VAL A 1 113 ? -10.674 2.793 9.992 1.00 92.00 113 VAL A O 1
ATOM 904 N N . ASN A 1 114 ? -9.940 0.764 10.600 1.00 91.25 114 ASN A N 1
ATOM 905 C CA . ASN A 1 114 ? -11.279 0.185 10.739 1.00 91.25 114 ASN A CA 1
ATOM 906 C C . ASN A 1 114 ? -12.105 0.876 11.836 1.00 91.25 114 ASN A C 1
ATOM 908 O O . ASN A 1 114 ? -13.261 1.212 11.587 1.00 91.25 114 ASN A O 1
ATOM 912 N N . GLU A 1 115 ? -11.507 1.157 12.997 1.00 90.06 115 GLU A N 1
ATOM 913 C CA . GLU A 1 115 ? -12.119 1.941 14.080 1.00 90.06 115 GLU A CA 1
ATOM 914 C C . GLU A 1 115 ? -12.530 3.338 13.583 1.00 90.06 115 GLU A C 1
ATOM 916 O O . GLU A 1 115 ? -13.680 3.747 13.744 1.00 90.06 115 GLU A O 1
ATOM 921 N N . SER A 1 116 ? -11.621 4.044 12.900 1.00 89.62 116 SER A N 1
ATOM 922 C CA . SER A 1 116 ? -11.860 5.385 12.346 1.00 89.62 116 SER A CA 1
ATOM 923 C C . SER A 1 116 ? -13.024 5.424 11.350 1.00 89.62 116 SER A C 1
ATOM 925 O O . SER A 1 116 ? -13.772 6.401 11.311 1.00 89.62 116 SER A O 1
ATOM 927 N N . LYS A 1 117 ? -13.205 4.361 10.561 1.00 86.12 117 LYS A N 1
ATOM 928 C CA . LYS A 1 117 ? -14.293 4.235 9.580 1.00 86.12 117 LYS A CA 1
ATOM 929 C C . LYS A 1 117 ? -15.540 3.549 10.133 1.00 86.12 117 LYS A C 1
ATOM 931 O O . LYS A 1 117 ? -16.473 3.304 9.374 1.00 86.12 117 LYS A O 1
ATOM 936 N N . ARG A 1 118 ? -15.572 3.261 11.443 1.00 85.56 118 ARG A N 1
ATOM 937 C CA . ARG A 1 118 ? -16.665 2.548 12.128 1.00 85.56 118 ARG A CA 1
ATOM 938 C C . ARG A 1 118 ? -17.001 1.211 11.461 1.00 85.56 118 ARG A C 1
ATOM 940 O O . ARG A 1 118 ? -18.151 0.781 11.441 1.00 85.56 118 ARG A O 1
ATOM 947 N N . HIS A 1 119 ? -15.992 0.550 10.901 1.00 84.94 119 HIS A N 1
ATOM 948 C CA . HIS A 1 119 ? -16.158 -0.775 10.333 1.00 84.94 119 HIS A CA 1
ATOM 949 C C . HIS A 1 119 ? -16.197 -1.810 11.452 1.00 84.94 119 HIS A C 1
ATOM 951 O O . HIS A 1 119 ? -15.217 -1.997 12.172 1.00 84.94 119 HIS A O 1
ATOM 957 N N . VAL A 1 120 ? -17.321 -2.513 11.558 1.00 74.94 120 VAL A N 1
ATOM 958 C CA . VAL A 1 120 ? -17.514 -3.573 12.548 1.00 74.94 120 VAL A CA 1
ATOM 959 C C . VAL A 1 120 ? -17.247 -4.931 11.882 1.00 74.94 120 VAL A C 1
ATOM 961 O O . VAL A 1 120 ? -17.749 -5.180 10.782 1.00 74.94 120 VAL A O 1
ATOM 964 N N . PRO A 1 121 ? -16.430 -5.814 12.487 1.00 70.25 121 PRO A N 1
ATOM 965 C CA . PRO A 1 121 ? -16.280 -7.196 12.031 1.00 70.25 121 PRO A CA 1
ATOM 966 C C . PRO A 1 121 ? -17.636 -7.926 11.933 1.00 70.25 121 PRO A C 1
ATOM 968 O O . PRO A 1 121 ? -18.568 -7.564 12.646 1.00 70.25 121 PRO A O 1
ATOM 971 N N . PRO A 1 122 ? -17.767 -8.977 11.101 1.00 65.81 122 PRO A N 1
ATOM 972 C CA . PRO A 1 122 ? -16.691 -9.674 10.388 1.00 65.81 122 PRO A CA 1
ATOM 973 C C . PRO A 1 122 ? -16.394 -9.119 8.981 1.00 65.81 122 PRO A C 1
ATOM 975 O O . PRO A 1 122 ? -15.328 -9.390 8.415 1.00 65.81 122 PRO A O 1
ATOM 978 N N . TYR A 1 123 ? -17.295 -8.306 8.423 1.00 67.00 123 TYR A N 1
ATOM 979 C CA . TYR A 1 123 ? -17.219 -7.839 7.038 1.00 67.00 123 TYR A CA 1
ATOM 980 C C . TYR A 1 123 ? -16.739 -6.394 6.947 1.00 67.00 123 TYR A C 1
ATOM 982 O O . TYR A 1 123 ? -17.508 -5.452 6.787 1.00 67.00 123 TYR A O 1
ATOM 990 N N . THR A 1 124 ? -15.423 -6.214 6.993 1.00 76.12 124 THR A N 1
ATOM 991 C CA . THR A 1 124 ? -14.805 -4.930 6.665 1.00 76.12 124 THR A CA 1
ATOM 992 C C . THR A 1 124 ? -14.523 -4.860 5.163 1.00 76.12 124 THR A C 1
ATOM 994 O O . THR A 1 124 ? -13.499 -5.367 4.694 1.00 76.12 124 THR A O 1
ATOM 997 N N . THR A 1 125 ? -15.418 -4.236 4.395 1.00 71.94 125 THR A N 1
ATOM 998 C CA . THR A 1 125 ? -15.213 -4.004 2.955 1.00 71.94 125 THR A CA 1
ATOM 999 C C . THR A 1 125 ? -15.030 -2.524 2.660 1.00 71.94 125 THR A C 1
ATOM 1001 O O . THR A 1 125 ? -15.924 -1.724 2.916 1.00 71.94 125 THR A O 1
ATOM 1004 N N . TYR A 1 126 ? -13.899 -2.167 2.057 1.00 72.50 126 TYR A N 1
ATOM 1005 C CA . TYR A 1 126 ? -13.691 -0.843 1.479 1.00 72.50 126 TYR A CA 1
ATOM 1006 C C . TYR A 1 126 ? -14.057 -0.898 -0.000 1.00 72.50 126 TYR A C 1
ATOM 1008 O O . TYR A 1 126 ? -13.343 -1.524 -0.779 1.00 72.50 126 TYR A O 1
ATOM 1016 N N . LYS A 1 127 ? -15.184 -0.279 -0.368 1.00 74.12 127 LYS A N 1
ATOM 1017 C CA . LYS A 1 127 ? -15.653 -0.205 -1.765 1.00 74.12 127 LYS A CA 1
ATOM 1018 C C . LYS A 1 127 ? -15.248 1.089 -2.477 1.00 74.12 127 LYS A C 1
ATOM 1020 O O . LYS A 1 127 ? -15.332 1.162 -3.695 1.00 74.12 127 LYS A O 1
ATOM 1025 N N . GLY A 1 128 ? -14.826 2.104 -1.725 1.00 70.12 128 GLY A N 1
ATOM 1026 C CA . GLY A 1 128 ? -14.378 3.375 -2.285 1.00 70.12 128 GLY A CA 1
ATOM 1027 C C . GLY A 1 128 ? -12.995 3.273 -2.923 1.00 70.12 128 GLY A C 1
ATOM 1028 O O . GLY A 1 128 ? -12.142 2.506 -2.467 1.00 70.12 128 GLY A O 1
ATOM 1029 N N . GLN A 1 129 ? -12.761 4.085 -3.952 1.00 69.62 129 GLN A N 1
ATOM 1030 C CA . GLN A 1 129 ? -11.429 4.265 -4.516 1.00 69.62 129 GLN A CA 1
ATOM 1031 C C . GLN A 1 129 ? -10.492 4.866 -3.458 1.00 69.62 129 GLN A C 1
ATOM 1033 O O . GLN A 1 129 ? -10.882 5.733 -2.672 1.00 69.62 129 GLN A O 1
ATOM 1038 N N . ARG A 1 130 ? -9.238 4.399 -3.435 1.00 71.69 130 ARG A N 1
ATOM 1039 C CA . ARG A 1 130 ? -8.182 5.035 -2.640 1.00 71.69 130 ARG A CA 1
ATOM 1040 C C . ARG A 1 130 ? -8.003 6.470 -3.130 1.00 71.69 130 ARG A C 1
ATOM 1042 O O . ARG A 1 130 ? -7.747 6.676 -4.313 1.00 71.69 130 ARG A O 1
ATOM 1049 N N . LYS A 1 131 ? -8.118 7.428 -2.212 1.00 72.44 131 LYS A N 1
ATOM 1050 C CA . LYS A 1 131 ? -7.979 8.860 -2.511 1.00 72.44 131 LYS A CA 1
ATOM 1051 C C . LYS A 1 131 ? -6.528 9.288 -2.731 1.00 72.44 131 LYS A C 1
ATOM 1053 O O . LYS A 1 131 ? -6.275 10.312 -3.343 1.00 72.44 131 LYS A O 1
ATOM 1058 N N . TRP A 1 132 ? -5.587 8.474 -2.264 1.00 78.25 132 TRP A N 1
ATOM 1059 C CA . TRP A 1 132 ? -4.159 8.665 -2.455 1.00 78.25 132 TRP A CA 1
ATOM 1060 C C . TRP A 1 132 ? -3.470 7.306 -2.625 1.00 78.25 132 TRP A C 1
ATOM 1062 O O . TRP A 1 132 ? -3.942 6.300 -2.084 1.00 78.25 132 TRP A O 1
ATOM 1072 N N . ARG A 1 133 ? -2.365 7.263 -3.380 1.00 74.44 133 ARG A N 1
ATOM 1073 C CA . ARG A 1 133 ? -1.515 6.076 -3.532 1.00 74.44 133 ARG A CA 1
ATOM 1074 C C . ARG A 1 133 ? -0.035 6.462 -3.426 1.00 74.44 133 ARG A C 1
ATOM 1076 O O . ARG A 1 133 ? 0.350 7.462 -4.028 1.00 74.44 133 ARG A O 1
ATOM 1083 N N . PRO A 1 134 ? 0.790 5.652 -2.745 1.00 72.44 134 PRO A N 1
ATOM 1084 C CA . PRO A 1 134 ? 2.235 5.814 -2.790 1.00 72.44 134 PRO A CA 1
ATOM 1085 C C . PRO A 1 134 ? 2.746 5.627 -4.219 1.00 72.44 134 PRO A C 1
ATOM 1087 O O . PRO A 1 134 ? 2.319 4.708 -4.921 1.00 72.44 134 PRO A O 1
ATOM 1090 N N . ARG A 1 135 ? 3.664 6.498 -4.638 1.00 73.88 135 ARG A N 1
ATOM 1091 C CA . ARG A 1 135 ? 4.374 6.381 -5.917 1.00 73.88 135 ARG A CA 1
ATOM 1092 C C . ARG A 1 135 ? 5.639 5.551 -5.740 1.00 73.88 135 ARG A C 1
ATOM 1094 O O . ARG A 1 135 ? 6.209 5.512 -4.647 1.00 73.88 135 ARG A O 1
ATOM 1101 N N . SER A 1 136 ? 6.075 4.888 -6.808 1.00 66.56 136 SER A N 1
ATOM 1102 C CA . SER A 1 136 ? 7.396 4.262 -6.799 1.00 66.56 136 SER A CA 1
ATOM 1103 C C . SER A 1 136 ? 8.468 5.358 -6.776 1.00 66.56 136 SER A C 1
ATOM 1105 O O . SER A 1 136 ? 8.349 6.359 -7.480 1.00 66.56 136 SER A O 1
ATOM 1107 N N . LEU A 1 137 ? 9.507 5.185 -5.954 1.00 58.16 137 LEU A N 1
ATOM 1108 C CA . LEU A 1 137 ? 10.573 6.180 -5.755 1.00 58.16 137 LEU A CA 1
ATOM 1109 C C . LEU A 1 137 ? 11.347 6.485 -7.051 1.00 58.16 137 LEU A C 1
ATOM 1111 O O . LEU A 1 137 ? 11.885 7.578 -7.194 1.00 58.16 137 LEU A O 1
ATOM 1115 N N . VAL A 1 138 ? 11.342 5.553 -8.007 1.00 55.41 138 VAL A N 1
ATOM 1116 C CA . VAL A 1 138 ? 12.013 5.677 -9.313 1.00 55.41 138 VAL A CA 1
ATOM 1117 C C . VAL A 1 138 ? 11.221 6.568 -10.2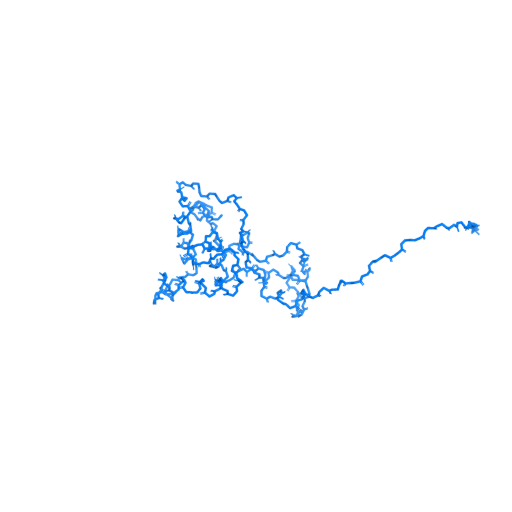89 1.00 55.41 138 VAL A C 1
ATOM 1119 O O . VAL A 1 138 ? 11.755 7.032 -11.288 1.00 55.41 138 VAL A O 1
ATOM 1122 N N . GLN A 1 139 ? 9.941 6.850 -10.023 1.00 52.41 139 GLN A N 1
ATOM 1123 C CA . GLN A 1 139 ? 9.069 7.569 -10.965 1.00 52.41 139 GLN A CA 1
ATOM 1124 C C . GLN A 1 139 ? 9.211 9.094 -10.942 1.00 52.41 139 GLN A C 1
ATOM 1126 O O . GLN A 1 139 ? 8.667 9.763 -11.818 1.00 52.41 139 GLN A O 1
ATOM 1131 N N . SER A 1 140 ? 9.911 9.662 -9.961 1.00 45.06 140 SER A N 1
ATOM 1132 C CA . SER A 1 140 ? 9.961 11.116 -9.763 1.00 45.06 140 SER A CA 1
ATOM 1133 C C . SER A 1 140 ? 10.718 11.874 -10.863 1.00 45.06 140 SER A C 1
ATOM 1135 O O . SER A 1 140 ? 10.610 13.094 -10.922 1.00 45.06 140 SER A O 1
ATOM 1137 N N . SER A 1 141 ? 11.481 11.191 -11.724 1.00 38.84 141 SER A N 1
ATOM 1138 C CA . SER A 1 141 ? 12.423 11.825 -12.657 1.00 38.84 141 SER A CA 1
ATOM 1139 C C . SER A 1 141 ? 12.016 11.828 -14.137 1.00 38.84 141 SER A C 1
ATOM 1141 O O . SER A 1 141 ? 12.698 12.489 -14.911 1.00 38.84 141 SER A O 1
ATOM 1143 N N . VAL A 1 142 ? 10.951 11.132 -14.567 1.00 44.38 142 VAL A N 1
ATOM 1144 C CA . VAL A 1 142 ? 10.772 10.828 -16.014 1.00 44.38 142 VAL A CA 1
ATOM 1145 C C . VAL A 1 142 ? 9.491 11.389 -16.651 1.00 44.38 142 VAL A C 1
ATOM 1147 O O . VAL A 1 142 ? 9.351 11.339 -17.866 1.00 44.38 142 VAL A O 1
ATOM 1150 N N . ILE A 1 143 ? 8.571 11.997 -15.897 1.00 40.34 143 ILE A N 1
ATOM 1151 C CA . ILE A 1 143 ? 7.402 12.665 -16.503 1.00 40.34 143 ILE A CA 1
ATOM 1152 C C . ILE A 1 143 ? 7.753 14.135 -16.784 1.00 40.34 143 ILE A C 1
ATOM 1154 O O . ILE A 1 143 ? 7.259 15.046 -16.127 1.00 40.34 143 ILE A O 1
ATOM 1158 N N . GLN A 1 144 ? 8.669 14.361 -17.724 1.00 34.44 144 GLN A N 1
ATOM 1159 C CA . GLN A 1 144 ? 8.659 15.577 -18.534 1.00 34.44 144 GLN A CA 1
ATOM 1160 C C . GLN A 1 144 ? 8.303 15.139 -19.948 1.00 34.44 144 GLN A C 1
ATOM 1162 O O . GLN A 1 144 ? 8.979 14.313 -20.553 1.00 34.44 144 GLN A O 1
ATOM 1167 N N . GLU A 1 145 ? 7.150 15.620 -20.378 1.00 38.66 145 GLU A N 1
ATOM 1168 C CA . GLU A 1 145 ? 6.427 15.230 -21.574 1.00 38.66 145 GLU A CA 1
ATOM 1169 C C . GLU A 1 145 ? 7.249 15.545 -22.834 1.00 38.66 145 GLU A C 1
ATOM 1171 O O . GLU A 1 145 ? 7.606 16.694 -23.090 1.00 38.66 145 GLU A O 1
ATOM 1176 N N . GLU A 1 146 ? 7.507 14.523 -23.653 1.00 36.16 146 GLU A N 1
ATOM 1177 C CA . GLU A 1 146 ? 7.574 14.704 -25.102 1.00 36.16 146 GLU A CA 1
ATOM 1178 C C . GLU A 1 146 ? 6.133 14.934 -25.581 1.00 36.16 146 GLU A C 1
ATOM 1180 O O . GLU A 1 146 ? 5.441 13.997 -25.969 1.00 36.16 146 GLU A O 1
ATOM 1185 N N . ASP A 1 147 ? 5.659 16.177 -25.492 1.00 37.31 147 ASP A N 1
ATOM 1186 C CA . ASP A 1 147 ? 4.451 16.613 -26.191 1.00 37.31 147 ASP A CA 1
ATOM 1187 C C . ASP A 1 147 ? 4.743 17.885 -26.990 1.00 37.31 147 ASP A C 1
ATOM 1189 O O . ASP A 1 147 ? 4.868 18.984 -26.443 1.00 37.31 147 ASP A O 1
ATOM 1193 N N . SER A 1 148 ? 4.888 17.735 -28.309 1.00 36.28 148 SER A N 1
ATOM 1194 C CA . SER A 1 148 ? 4.473 18.768 -29.258 1.00 36.28 148 SER A CA 1
ATOM 1195 C C . SER A 1 148 ? 4.490 18.282 -30.707 1.00 36.28 148 SER A C 1
ATOM 1197 O O . SER A 1 148 ? 5.546 18.162 -31.328 1.00 36.28 148 SER A O 1
ATOM 1199 N N . LYS A 1 149 ? 3.258 18.220 -31.231 1.00 32.12 149 LYS A N 1
ATOM 1200 C CA . LYS A 1 149 ? 2.789 18.409 -32.617 1.00 32.12 149 LYS A CA 1
ATOM 1201 C C . LYS A 1 149 ? 2.492 17.160 -33.441 1.00 32.12 149 LYS A C 1
ATOM 1203 O O . LYS A 1 149 ? 3.308 16.693 -34.230 1.00 32.12 149 LYS A O 1
ATOM 1208 N N . ASP A 1 150 ? 1.229 16.762 -33.330 1.00 35.38 150 ASP A N 1
ATOM 1209 C CA . ASP A 1 150 ? 0.433 16.256 -34.447 1.00 35.38 150 ASP A CA 1
ATOM 1210 C C . ASP A 1 150 ? -0.162 17.421 -35.278 1.00 35.38 150 ASP A C 1
ATOM 1212 O O . ASP A 1 150 ? -0.206 18.569 -34.822 1.00 35.38 150 ASP A O 1
ATOM 1216 N N . GLU A 1 151 ? -0.662 17.056 -36.460 1.00 38.47 151 GLU A N 1
ATOM 1217 C CA . GLU A 1 151 ? -1.518 17.753 -37.429 1.00 38.47 151 GLU A CA 1
ATOM 1218 C C . GLU A 1 151 ? -0.850 18.336 -38.683 1.00 38.47 151 GLU A C 1
ATOM 1220 O O . GLU A 1 151 ? -0.339 19.458 -38.709 1.00 38.47 151 GLU A O 1
ATOM 1225 N N . SER A 1 152 ? -1.013 17.618 -39.802 1.00 31.59 152 SER A N 1
ATOM 1226 C CA . SER A 1 152 ? -1.927 18.073 -40.868 1.00 31.59 152 SER A CA 1
ATOM 1227 C C . SER A 1 152 ? -2.188 16.964 -41.894 1.00 31.59 152 SER A C 1
ATOM 1229 O O . SER A 1 152 ? -1.353 16.659 -42.747 1.00 31.59 152 SER A O 1
ATOM 1231 N N . ALA A 1 153 ? -3.399 16.409 -41.857 1.00 39.12 153 ALA A N 1
ATOM 1232 C CA . ALA A 1 153 ? -3.981 15.678 -42.974 1.00 39.12 153 ALA A CA 1
ATOM 1233 C C . ALA A 1 153 ? -4.300 16.634 -44.141 1.00 39.12 153 ALA A C 1
ATOM 1235 O O . ALA A 1 153 ? -4.931 17.673 -43.962 1.00 39.12 153 ALA A O 1
ATOM 1236 N N . SER A 1 154 ? -3.928 16.255 -45.364 1.00 35.50 154 SER A N 1
ATOM 1237 C CA . SER A 1 154 ? -4.546 16.769 -46.592 1.00 35.50 154 SER A CA 1
ATOM 1238 C C . SER A 1 154 ? -4.529 15.673 -47.657 1.00 35.50 154 SER A C 1
ATOM 1240 O O . SER A 1 154 ? -3.498 15.073 -47.953 1.00 35.50 154 SER A O 1
ATOM 1242 N N . GLY A 1 155 ? -5.719 15.337 -48.152 1.00 30.91 155 GLY A N 1
ATOM 1243 C CA . GLY A 1 155 ? -5.941 14.251 -49.098 1.00 30.91 155 GLY A CA 1
ATOM 1244 C C . GLY A 1 155 ? -5.905 14.672 -50.569 1.00 30.91 155 GLY A C 1
ATOM 1245 O O . GLY A 1 155 ? -6.035 15.844 -50.907 1.00 30.91 155 GLY A O 1
ATOM 1246 N N . SER A 1 156 ? -5.875 13.623 -51.401 1.00 30.42 156 SER A N 1
ATOM 1247 C CA . SER A 1 156 ? -6.279 13.530 -52.817 1.00 30.42 156 SER A CA 1
ATOM 1248 C C . SER A 1 156 ? -5.286 13.992 -53.894 1.00 30.42 156 SER A C 1
ATOM 1250 O O . SER A 1 156 ? -5.138 15.179 -54.143 1.00 30.42 156 SER A O 1
ATOM 1252 N N . ALA A 1 157 ? -4.730 13.045 -54.667 1.00 31.30 157 ALA A N 1
ATOM 1253 C CA . ALA A 1 157 ? -5.304 12.611 -55.956 1.00 31.30 157 ALA A CA 1
ATOM 1254 C C . ALA A 1 157 ? -4.332 11.735 -56.792 1.00 31.30 157 ALA A C 1
ATOM 1256 O O . ALA A 1 157 ? -3.205 12.116 -57.076 1.00 31.30 157 ALA A O 1
ATOM 1257 N N . GLY A 1 158 ? -4.849 10.566 -57.191 1.00 28.72 158 GLY A N 1
ATOM 1258 C CA . GLY A 1 158 ? -4.545 9.681 -58.331 1.00 28.72 158 GLY A CA 1
ATOM 1259 C C . GLY A 1 158 ? -3.237 9.759 -59.135 1.00 28.72 158 GLY A C 1
ATOM 1260 O O . GLY A 1 158 ? -2.974 10.746 -59.807 1.00 28.72 158 GLY A O 1
ATOM 1261 N N . HIS A 1 159 ? -2.592 8.599 -59.310 1.00 33.59 159 HIS A N 1
ATOM 1262 C CA . HIS A 1 159 ? -2.463 7.956 -60.632 1.00 33.59 159 HIS A CA 1
ATOM 1263 C C . HIS A 1 159 ? -1.939 6.520 -60.498 1.00 33.59 159 HIS A C 1
ATOM 1265 O O . HIS A 1 159 ? -0.921 6.273 -59.860 1.00 33.59 159 HIS A O 1
ATOM 1271 N N . GLY A 1 160 ? -2.646 5.565 -61.106 1.00 30.08 160 GLY A N 1
ATOM 1272 C CA . GLY A 1 160 ? -2.193 4.182 -61.216 1.00 30.08 160 GLY A CA 1
ATOM 1273 C C . GLY A 1 160 ? -1.157 3.982 -62.322 1.00 30.08 160 GLY A C 1
ATOM 1274 O O . GLY A 1 160 ? -1.088 4.777 -63.259 1.00 30.08 160 GLY A O 1
ATOM 1275 N N . LYS A 1 161 ? -0.410 2.874 -62.230 1.00 35.31 161 LYS A N 1
ATOM 1276 C CA . LYS A 1 161 ? -0.281 1.838 -63.274 1.00 35.31 161 LYS A CA 1
ATOM 1277 C C . LYS A 1 161 ? 0.769 0.781 -62.893 1.00 35.31 161 LYS A C 1
ATOM 1279 O O . LYS A 1 161 ? 1.935 1.091 -62.706 1.00 35.31 161 LYS A O 1
ATOM 1284 N N . ASN A 1 162 ? 0.281 -0.458 -62.894 1.00 35.97 162 ASN A N 1
ATOM 1285 C CA . ASN A 1 162 ? 0.846 -1.661 -63.514 1.00 35.97 162 ASN A CA 1
ATOM 1286 C C . ASN A 1 162 ? 2.160 -2.273 -62.993 1.00 35.97 162 ASN A C 1
ATOM 1288 O O . ASN A 1 162 ? 3.255 -1.781 -63.239 1.00 35.97 162 ASN A O 1
ATOM 1292 N N . GLN A 1 163 ? 2.003 -3.478 -62.428 1.00 46.28 163 GLN A N 1
ATOM 1293 C CA . GLN A 1 163 ? 2.972 -4.577 -62.505 1.00 46.28 163 GLN A CA 1
ATOM 1294 C C . GLN A 1 163 ? 3.262 -4.966 -63.967 1.00 46.28 163 GLN A C 1
ATOM 1296 O O . GLN A 1 163 ? 2.452 -4.697 -64.862 1.00 46.28 163 GLN A O 1
ATOM 1301 N N . PRO A 1 164 ? 4.349 -5.717 -64.192 1.00 51.19 164 PRO A N 1
ATOM 1302 C CA . PRO A 1 164 ? 4.129 -7.018 -64.814 1.00 51.19 164 PRO A CA 1
ATOM 1303 C C . PRO A 1 164 ? 4.904 -8.159 -64.143 1.00 51.19 164 PRO A C 1
ATOM 1305 O O . PRO A 1 164 ? 6.094 -8.049 -63.851 1.00 51.19 164 PRO A O 1
ATOM 1308 N N . GLU A 1 165 ? 4.206 -9.283 -63.985 1.00 40.78 165 GLU A N 1
ATOM 1309 C CA . GLU A 1 165 ? 4.777 -10.630 -63.987 1.00 40.78 165 GLU A CA 1
ATOM 1310 C C . GLU A 1 165 ? 5.524 -10.888 -65.302 1.00 40.78 165 GLU A C 1
ATOM 1312 O O . GLU A 1 165 ? 5.035 -10.517 -66.374 1.00 40.78 165 GLU A O 1
ATOM 1317 N N . ARG A 1 166 ? 6.641 -11.620 -65.247 1.00 43.31 166 ARG A N 1
ATOM 1318 C CA . ARG A 1 166 ? 7.035 -12.518 -66.338 1.00 43.31 166 ARG A CA 1
ATOM 1319 C C . ARG A 1 166 ? 7.678 -13.794 -65.799 1.00 43.31 166 ARG A C 1
ATOM 1321 O O . ARG A 1 166 ? 8.441 -13.753 -64.839 1.00 43.31 166 ARG A O 1
ATOM 1328 N N . GLN A 1 167 ? 7.258 -14.863 -66.473 1.00 44.03 167 GLN A N 1
ATOM 1329 C CA . GLN A 1 167 ? 7.646 -16.273 -66.435 1.00 44.03 167 GLN A CA 1
ATOM 1330 C C . GLN A 1 167 ? 9.153 -16.511 -66.480 1.00 44.03 167 GLN A C 1
ATOM 1332 O O . GLN A 1 167 ? 9.852 -15.711 -67.144 1.00 44.03 167 GLN A O 1
#

Sequence (167 aa):
RFSPYYRTKEKLSLRSVSHSNTVDPMKCFCRFDLTGTCNDDDCRWQHMRDCTMMGNQLFQDILSYSLPLIGCPESSSNEDIHVATEKYMKKLFGTSKDQMGVDQKAVLLVSKVNESKRHVPPYTTYKGQRKWRPRSLVQSSVIQEEDSKDESASGSAGHGKNQPERQ

Foldseek 3Di:
DLAPCCCPVVVHALQDLVQAWQDDPVFAADPCLVVPRDPDPPDPGDHPVLGRDDDLLSQLSLCLLPCVLLPDDLPDDPVRSSVSSVVVLCVVCPPVSVVDDSRRSSNVSSVVSCVVVVPDDRDDDDPDDRSDHDHRPSPPPPPPDPDDDDDDDDDDDDDDDDDDDDD

pLDDT: mean 77.54, std 19.75, range [28.72, 95.69]

InterPro domains:
  IPR019607 Putative zinc-finger domain [PF10650] (29-49)
  IPR039278 NURS complex subunit red1 [PTHR21563] (1-155)

Radius of gyration: 24.31 Å; chains: 1; bounding box: 39×36×89 Å

Organism: Tetraodon nigroviridis (NCBI:txid99883)